Protein AF-A0A661PES8-F1 (afdb_monomer_lite)

pLDDT: mean 71.97, std 20.28, range [24.78, 97.62]

Structure (mmCIF, N/CA/C/O backbone):
data_AF-A0A661PES8-F1
#
_entry.id   AF-A0A661PES8-F1
#
loop_
_atom_site.group_PDB
_atom_site.id
_atom_site.type_symbol
_atom_site.label_atom_id
_atom_site.label_alt_id
_atom_site.label_comp_id
_atom_site.label_asym_id
_atom_site.label_entity_id
_atom_site.label_seq_id
_atom_site.pdbx_PDB_ins_code
_atom_site.Cartn_x
_atom_site.Cartn_y
_atom_site.Cartn_z
_atom_site.occupancy
_atom_site.B_iso_or_equiv
_atom_site.auth_seq_id
_atom_site.auth_comp_id
_atom_site.auth_asym_id
_atom_site.auth_atom_id
_atom_site.pdbx_PDB_model_num
ATOM 1 N N . MET A 1 1 ? -0.732 17.188 -22.194 1.00 45.84 1 MET A N 1
ATOM 2 C CA . MET A 1 1 ? 0.620 17.619 -21.793 1.00 45.84 1 MET A CA 1
ATOM 3 C C . MET A 1 1 ? 1.294 16.390 -21.232 1.00 45.84 1 MET A C 1
ATOM 5 O O . MET A 1 1 ? 0.937 15.979 -20.134 1.00 45.84 1 MET A O 1
ATOM 9 N N . ASP A 1 2 ? 2.166 15.769 -22.016 1.00 52.72 2 ASP A N 1
ATOM 10 C CA . ASP A 1 2 ? 2.994 14.661 -21.547 1.00 52.72 2 ASP A CA 1
ATOM 11 C C . ASP A 1 2 ? 4.156 15.271 -20.763 1.00 52.72 2 ASP A C 1
ATOM 13 O O . ASP A 1 2 ? 4.997 15.990 -21.304 1.00 52.72 2 ASP A O 1
ATOM 17 N N . THR A 1 3 ? 4.114 15.116 -19.442 1.00 55.91 3 THR A N 1
ATOM 18 C CA . THR A 1 3 ? 5.174 15.601 -18.557 1.00 55.91 3 THR A CA 1
ATOM 19 C C . THR A 1 3 ? 6.304 14.572 -18.575 1.00 55.91 3 THR A C 1
ATOM 21 O O . THR A 1 3 ? 6.006 13.392 -18.394 1.00 55.91 3 THR A O 1
ATOM 24 N N . PRO A 1 4 ? 7.588 14.970 -18.675 1.00 64.69 4 PRO A N 1
ATOM 25 C CA . PRO A 1 4 ? 8.722 14.038 -18.758 1.00 64.69 4 PRO A CA 1
ATOM 26 C C . PRO A 1 4 ? 8.751 12.959 -17.664 1.00 64.69 4 PRO A C 1
ATOM 28 O O . PRO A 1 4 ? 9.253 11.861 -17.881 1.00 64.69 4 PRO A O 1
ATOM 31 N N . ALA A 1 5 ? 8.191 13.255 -16.487 1.00 63.78 5 ALA A N 1
ATOM 32 C CA . ALA A 1 5 ? 8.059 12.294 -15.397 1.00 63.78 5 ALA A CA 1
ATOM 33 C C . ALA A 1 5 ? 7.111 11.127 -15.738 1.00 63.78 5 ALA A C 1
ATOM 35 O O . ALA A 1 5 ? 7.444 9.979 -15.456 1.00 63.78 5 ALA A O 1
ATOM 36 N N . ARG A 1 6 ? 5.967 11.398 -16.384 1.00 67.88 6 ARG A N 1
ATOM 37 C CA . ARG A 1 6 ? 4.971 10.379 -16.753 1.00 67.88 6 ARG A CA 1
ATOM 38 C C . ARG A 1 6 ? 5.575 9.335 -17.690 1.00 67.88 6 ARG A C 1
ATOM 40 O O . ARG A 1 6 ? 5.439 8.142 -17.441 1.00 67.88 6 ARG A O 1
ATOM 47 N N . ASP A 1 7 ? 6.305 9.782 -18.707 1.00 73.06 7 ASP A N 1
ATOM 48 C CA . ASP A 1 7 ? 6.912 8.899 -19.709 1.00 73.06 7 ASP A CA 1
ATOM 49 C C . ASP A 1 7 ? 7.977 7.976 -19.100 1.00 73.06 7 ASP A C 1
ATOM 51 O O . ASP A 1 7 ? 8.102 6.808 -19.479 1.00 73.06 7 ASP A O 1
ATOM 55 N N . VAL A 1 8 ? 8.739 8.481 -18.121 1.00 81.19 8 VAL A N 1
ATOM 56 C CA . VAL A 1 8 ? 9.755 7.695 -17.407 1.00 81.19 8 VAL A CA 1
ATOM 57 C C . VAL A 1 8 ? 9.105 6.578 -16.601 1.00 81.19 8 VAL A C 1
ATOM 59 O O . VAL A 1 8 ? 9.512 5.422 -16.741 1.00 81.19 8 VAL A O 1
ATOM 62 N N . PHE A 1 9 ? 8.091 6.898 -15.798 1.00 78.50 9 PHE A N 1
ATOM 63 C CA . PHE A 1 9 ? 7.371 5.891 -15.025 1.00 78.50 9 PHE A CA 1
ATOM 64 C C . PHE A 1 9 ? 6.659 4.889 -15.949 1.00 78.50 9 PHE A C 1
ATOM 66 O O . PHE A 1 9 ? 6.666 3.695 -15.666 1.00 78.50 9 PHE A O 1
ATOM 73 N N . ASP A 1 10 ? 6.119 5.326 -17.094 1.00 78.81 10 ASP A N 1
ATOM 74 C CA . ASP A 1 10 ? 5.299 4.476 -17.973 1.00 78.81 10 ASP A CA 1
ATOM 75 C C . ASP A 1 10 ? 6.192 3.448 -18.651 1.00 78.81 10 ASP A C 1
ATOM 77 O O . ASP A 1 10 ? 5.839 2.274 -18.761 1.00 78.81 10 ASP A O 1
ATOM 81 N N . ARG A 1 11 ? 7.395 3.868 -19.048 1.00 83.31 11 ARG A N 1
ATOM 82 C CA . ARG A 1 11 ? 8.418 2.969 -19.572 1.00 83.31 11 ARG A CA 1
ATOM 83 C C . ARG A 1 11 ? 8.846 1.926 -18.540 1.00 83.31 11 ARG A C 1
ATOM 85 O O . ARG A 1 11 ? 9.011 0.767 -18.909 1.00 83.31 11 ARG A O 1
ATOM 92 N N . ILE A 1 12 ? 9.018 2.320 -17.278 1.00 84.12 12 ILE A N 1
ATOM 93 C CA . ILE A 1 12 ? 9.444 1.407 -16.209 1.00 84.12 12 ILE A CA 1
ATOM 94 C C . ILE A 1 12 ? 8.342 0.387 -15.917 1.00 84.12 12 ILE A C 1
ATOM 96 O O . ILE A 1 12 ? 8.585 -0.808 -16.050 1.00 84.12 12 ILE A O 1
ATOM 100 N N . TYR A 1 13 ? 7.109 0.830 -15.654 1.00 78.19 13 TYR A N 1
ATOM 101 C CA . TYR A 1 13 ? 5.986 -0.076 -15.386 1.00 78.19 13 TYR A CA 1
ATOM 102 C C . TYR A 1 13 ? 5.641 -0.992 -16.571 1.00 78.19 13 TYR A C 1
ATOM 104 O O . TYR A 1 13 ? 5.101 -2.078 -16.370 1.00 78.19 13 TYR A O 1
ATOM 112 N N . ARG A 1 14 ? 5.930 -0.593 -17.817 1.00 80.25 14 ARG A N 1
ATOM 113 C CA . ARG A 1 14 ? 5.717 -1.457 -18.993 1.00 80.25 14 ARG A CA 1
ATOM 114 C C . ARG A 1 14 ? 6.835 -2.467 -19.233 1.00 80.25 14 ARG A C 1
ATOM 116 O O . ARG A 1 14 ? 6.545 -3.503 -19.826 1.00 80.25 14 ARG A O 1
ATOM 123 N N . GLY A 1 15 ? 8.071 -2.140 -18.858 1.00 82.56 15 GLY A N 1
ATOM 124 C CA . GLY A 1 15 ? 9.270 -2.884 -19.256 1.00 82.56 15 GLY A CA 1
ATOM 125 C C . GLY A 1 15 ? 9.972 -3.661 -18.144 1.00 82.56 15 GLY A C 1
ATOM 126 O O . GLY A 1 15 ? 10.868 -4.436 -18.460 1.00 82.56 15 GLY A O 1
ATOM 127 N N . ALA A 1 16 ? 9.600 -3.446 -16.883 1.00 81.69 16 ALA A N 1
ATOM 128 C CA . ALA A 1 16 ? 10.179 -4.118 -15.727 1.00 81.69 16 ALA A CA 1
ATOM 129 C C . ALA A 1 16 ? 9.175 -5.098 -15.103 1.00 81.69 16 ALA A C 1
ATOM 131 O O . ALA A 1 16 ? 7.975 -4.811 -15.038 1.00 81.69 16 ALA A O 1
ATOM 132 N N . GLU A 1 17 ? 9.672 -6.235 -14.623 1.00 83.69 17 GLU A N 1
ATOM 133 C CA . GLU A 1 17 ? 8.923 -7.096 -13.707 1.00 83.69 17 GLU A CA 1
ATOM 134 C C . GLU A 1 17 ? 8.804 -6.418 -12.325 1.00 83.69 17 GLU A C 1
ATOM 136 O O . GLU A 1 17 ? 9.630 -5.560 -11.996 1.00 83.69 17 GLU A O 1
ATOM 141 N N . PRO A 1 18 ? 7.780 -6.738 -11.508 1.00 79.94 18 PRO A N 1
ATOM 142 C CA . PRO A 1 18 ? 7.530 -6.047 -10.239 1.00 79.94 18 PRO A CA 1
ATOM 143 C C . PRO A 1 18 ? 8.740 -5.977 -9.295 1.00 79.94 18 PRO A C 1
ATOM 145 O O . PRO A 1 18 ? 9.001 -4.924 -8.719 1.00 79.94 18 PRO A O 1
ATOM 148 N N . ASP A 1 19 ? 9.517 -7.055 -9.192 1.00 84.88 19 ASP A N 1
ATOM 149 C CA . ASP A 1 19 ? 10.722 -7.165 -8.357 1.00 84.88 19 ASP A CA 1
ATOM 150 C C . ASP A 1 19 ? 11.889 -6.284 -8.839 1.00 84.88 19 ASP A C 1
ATOM 152 O O . ASP A 1 19 ? 12.828 -6.010 -8.093 1.00 84.88 19 ASP A O 1
ATOM 156 N N . GLN A 1 20 ? 11.826 -5.802 -10.081 1.00 87.75 20 GLN A N 1
ATOM 157 C CA . GLN A 1 20 ? 12.822 -4.913 -10.678 1.00 87.75 20 GLN A CA 1
ATOM 158 C C . GLN A 1 20 ? 12.481 -3.427 -10.482 1.00 87.75 20 GLN A C 1
ATOM 160 O O . GLN A 1 20 ? 13.300 -2.552 -10.783 1.00 87.75 20 GLN A O 1
ATOM 165 N N . ILE A 1 21 ? 11.278 -3.112 -9.995 1.00 87.56 21 ILE A N 1
ATOM 166 C CA . ILE A 1 21 ? 10.839 -1.739 -9.747 1.00 87.56 21 ILE A CA 1
ATOM 167 C C . ILE A 1 21 ? 11.341 -1.315 -8.362 1.00 87.56 21 ILE A C 1
ATOM 169 O O . ILE A 1 21 ? 10.831 -1.752 -7.341 1.00 87.56 21 ILE A O 1
ATOM 173 N N . ALA A 1 22 ? 12.329 -0.418 -8.318 1.00 88.94 22 ALA A N 1
ATOM 174 C CA . ALA A 1 22 ? 13.071 -0.081 -7.093 1.00 88.94 22 ALA A CA 1
ATOM 175 C C . ALA A 1 22 ? 12.232 0.492 -5.929 1.00 88.94 22 ALA A C 1
ATOM 177 O O . ALA A 1 22 ? 12.693 0.517 -4.791 1.00 88.94 22 ALA A O 1
ATOM 178 N N . TRP A 1 23 ? 11.033 1.000 -6.210 1.00 87.44 23 TRP A N 1
ATOM 179 C CA . TRP A 1 23 ? 10.101 1.530 -5.208 1.00 87.44 23 TRP A CA 1
ATOM 180 C C . TRP A 1 23 ? 8.900 0.610 -4.966 1.00 87.44 23 TRP A C 1
ATOM 182 O O . TRP A 1 23 ? 7.961 1.002 -4.274 1.00 87.44 23 TRP A O 1
ATOM 192 N N . HIS A 1 24 ? 8.892 -0.579 -5.565 1.00 87.38 24 HIS A N 1
ATOM 193 C CA . HIS A 1 24 ? 7.845 -1.559 -5.361 1.00 87.38 24 HIS A CA 1
ATOM 194 C C . HIS A 1 24 ? 8.128 -2.403 -4.119 1.00 87.38 24 HIS A C 1
ATOM 196 O O . HIS A 1 24 ? 9.225 -2.928 -3.946 1.00 87.38 24 HIS A O 1
ATOM 202 N N . TYR A 1 25 ? 7.108 -2.537 -3.276 1.00 86.56 25 TYR A N 1
ATOM 203 C CA . TYR A 1 25 ? 7.124 -3.365 -2.079 1.00 86.56 25 TYR A CA 1
ATOM 204 C C . TYR A 1 25 ? 5.782 -4.088 -1.971 1.00 86.56 25 TYR A C 1
ATOM 206 O O . TYR A 1 25 ? 4.729 -3.466 -2.159 1.00 86.56 25 TYR A O 1
ATOM 214 N N . ASP A 1 26 ? 5.827 -5.380 -1.646 1.00 82.31 26 ASP A N 1
ATOM 215 C CA . ASP A 1 26 ? 4.627 -6.212 -1.501 1.00 82.31 26 ASP A CA 1
ATOM 216 C C . ASP A 1 26 ? 3.807 -5.840 -0.257 1.00 82.31 26 ASP A C 1
ATOM 218 O O . ASP A 1 26 ? 2.578 -5.875 -0.292 1.00 82.31 26 ASP A O 1
ATOM 222 N N . GLU A 1 27 ? 4.477 -5.432 0.825 1.00 85.00 27 GLU A N 1
ATOM 223 C CA . GLU A 1 27 ? 3.846 -5.055 2.094 1.00 85.00 27 GLU A CA 1
ATOM 224 C C . GLU A 1 27 ? 4.058 -3.573 2.429 1.00 85.00 27 GLU A C 1
ATOM 226 O O . GLU A 1 27 ? 5.032 -2.960 1.970 1.00 85.00 27 GLU A O 1
ATOM 231 N N . PRO A 1 28 ? 3.168 -2.975 3.240 1.00 89.62 28 PRO A N 1
ATOM 232 C CA . PRO A 1 28 ? 3.354 -1.620 3.717 1.00 89.62 28 PRO A CA 1
ATOM 233 C C . PRO A 1 28 ? 4.562 -1.411 4.613 1.00 89.62 28 PRO A C 1
ATOM 235 O O . PRO A 1 28 ? 5.015 -2.351 5.269 1.00 89.62 28 PRO A O 1
ATOM 238 N N . PRO A 1 29 ? 5.072 -0.163 4.682 1.00 92.62 29 PRO A N 1
ATOM 239 C CA . PRO A 1 29 ? 6.149 0.178 5.596 1.00 92.62 29 PRO A CA 1
ATOM 240 C C . PRO A 1 29 ? 5.807 -0.259 7.021 1.00 92.62 29 PRO A C 1
ATOM 242 O O . PRO A 1 29 ? 4.688 -0.041 7.493 1.00 92.62 29 PRO A O 1
ATOM 245 N N . GLU A 1 30 ? 6.783 -0.829 7.725 1.00 94.75 30 GLU A N 1
ATOM 246 C CA . GLU A 1 30 ? 6.617 -1.363 9.083 1.00 94.75 30 GLU A CA 1
ATOM 247 C C . GLU A 1 30 ? 6.023 -0.328 10.049 1.00 94.75 30 GLU A C 1
ATOM 249 O O . GLU A 1 30 ? 5.233 -0.664 10.927 1.00 94.75 30 GLU A O 1
ATOM 254 N N . GLN A 1 31 ? 6.333 0.954 9.853 1.00 96.12 31 GLN A N 1
ATOM 255 C CA . GLN A 1 31 ? 5.783 2.053 10.642 1.00 96.12 31 GLN A CA 1
ATOM 256 C C . GLN A 1 31 ? 4.260 2.161 10.493 1.00 96.12 31 GLN A C 1
ATOM 258 O O . GLN A 1 31 ? 3.567 2.407 11.477 1.00 96.12 31 GLN A O 1
ATOM 263 N N . LEU A 1 32 ? 3.728 1.965 9.281 1.00 94.25 32 LEU A N 1
ATOM 264 C CA . LEU A 1 32 ? 2.286 1.973 9.042 1.00 94.25 32 LEU A CA 1
ATOM 265 C C . LEU A 1 32 ? 1.631 0.734 9.652 1.00 94.25 32 LEU A C 1
ATOM 267 O O . LEU A 1 32 ? 0.604 0.855 10.315 1.00 94.25 32 LEU A O 1
ATOM 271 N N . ILE A 1 33 ? 2.253 -0.436 9.483 1.00 94.19 33 ILE A N 1
ATOM 272 C CA . ILE A 1 33 ? 1.781 -1.684 10.093 1.00 94.19 33 ILE A CA 1
ATOM 273 C C . ILE A 1 33 ? 1.729 -1.559 11.615 1.00 94.19 33 ILE A C 1
ATOM 275 O O . ILE A 1 33 ? 0.697 -1.846 12.211 1.00 94.19 33 ILE A O 1
ATOM 279 N N . THR A 1 34 ? 2.782 -1.020 12.228 1.00 96.75 34 THR A N 1
ATOM 280 C CA . THR A 1 34 ? 2.859 -0.813 13.679 1.00 96.75 34 THR A CA 1
ATOM 281 C C . THR A 1 34 ? 1.721 0.072 14.184 1.00 96.75 34 THR A C 1
ATOM 283 O O . THR A 1 34 ? 1.122 -0.238 15.208 1.00 96.75 34 THR A O 1
ATOM 286 N N . LEU A 1 35 ? 1.387 1.154 13.470 1.00 97.38 35 LEU A N 1
ATOM 287 C CA . LEU A 1 35 ? 0.275 2.040 13.838 1.00 97.38 35 LEU A CA 1
ATOM 288 C C . LEU A 1 35 ? -1.090 1.347 13.743 1.00 97.38 35 LEU A C 1
ATOM 290 O O . LEU A 1 35 ? -1.966 1.610 14.568 1.00 97.38 35 LEU A O 1
ATOM 294 N N . ILE A 1 36 ? -1.276 0.486 12.740 1.00 95.50 36 ILE A N 1
ATOM 295 C CA . ILE A 1 36 ? -2.511 -0.287 12.556 1.00 95.50 36 ILE A CA 1
ATOM 296 C C . ILE A 1 36 ? -2.642 -1.331 13.669 1.00 95.50 36 ILE A C 1
ATOM 298 O O . ILE A 1 36 ? -3.667 -1.396 14.344 1.00 95.50 36 ILE A O 1
ATOM 302 N N . GLU A 1 37 ? -1.592 -2.118 13.898 1.00 94.25 37 GLU A N 1
ATOM 303 C CA . GLU A 1 37 ? -1.586 -3.209 14.877 1.00 94.25 37 GLU A CA 1
ATOM 304 C C . GLU A 1 37 ? -1.643 -2.710 16.325 1.00 94.25 37 GLU A C 1
ATOM 306 O O . GLU A 1 37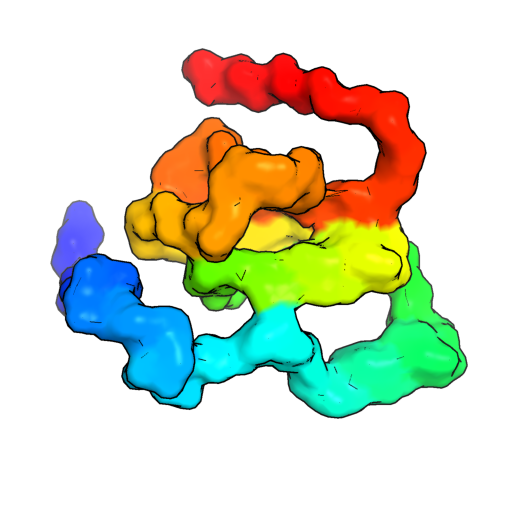 ? -2.278 -3.344 17.167 1.00 94.25 37 GLU A O 1
ATOM 311 N N . SER A 1 38 ? -1.050 -1.548 16.627 1.00 97.25 38 SER A N 1
ATOM 312 C CA . SER A 1 38 ? -1.157 -0.919 17.950 1.00 97.25 38 SER A CA 1
ATOM 313 C C . SER A 1 38 ? -2.540 -0.317 18.228 1.00 97.25 38 SER A C 1
ATOM 315 O O . SER A 1 38 ? -2.805 0.127 19.347 1.00 97.25 38 SER A O 1
ATOM 317 N N . GLY A 1 39 ? -3.421 -0.263 17.222 1.00 95.62 39 GLY A N 1
ATOM 318 C CA . GLY A 1 39 ? -4.730 0.384 17.301 1.00 95.62 39 GLY A CA 1
ATOM 319 C C . GLY A 1 39 ? -4.670 1.914 17.298 1.00 95.62 39 GLY A C 1
ATOM 320 O O . GLY A 1 39 ? -5.705 2.563 17.444 1.00 95.62 39 GLY A O 1
ATOM 321 N N . GLN A 1 40 ? -3.486 2.512 17.117 1.00 97.62 40 GLN A N 1
ATOM 322 C CA . GLN A 1 40 ? -3.335 3.964 16.973 1.00 97.62 40 GLN A CA 1
ATOM 323 C C . GLN A 1 40 ? -3.931 4.478 15.656 1.00 97.62 40 GLN A C 1
ATOM 325 O O . GLN A 1 40 ? -4.329 5.641 15.578 1.00 97.62 40 GLN A O 1
ATOM 330 N N . LEU A 1 41 ? -4.016 3.616 14.640 1.00 96.12 41 LEU A N 1
ATOM 331 C CA . LEU A 1 41 ? -4.697 3.867 13.378 1.00 96.12 41 LEU A CA 1
ATOM 332 C C . LEU A 1 41 ? -5.756 2.787 13.132 1.00 96.12 41 LEU A C 1
ATOM 334 O O . LEU A 1 41 ? -5.452 1.687 12.678 1.00 96.12 41 LEU A O 1
ATOM 338 N N . ALA A 1 42 ? -7.015 3.115 13.413 1.00 95.31 42 ALA A N 1
ATOM 339 C CA . ALA A 1 42 ? -8.135 2.232 13.108 1.00 95.31 42 ALA A CA 1
ATOM 340 C C . ALA A 1 42 ? -8.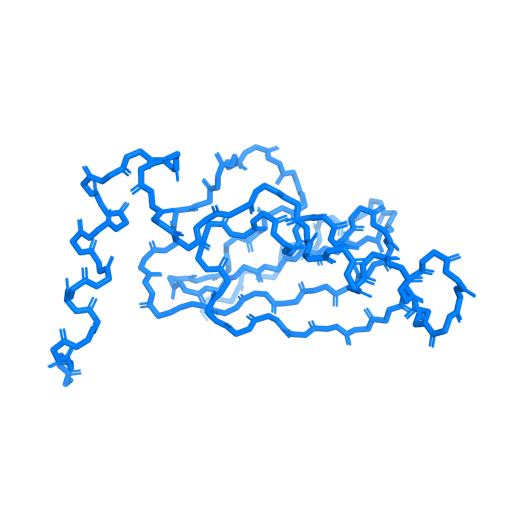419 2.182 11.591 1.00 95.31 42 ALA A C 1
ATOM 342 O O . ALA A 1 42 ? -8.215 3.192 10.904 1.00 95.31 42 ALA A O 1
ATOM 343 N N . PRO A 1 43 ? -8.945 1.055 11.070 1.00 93.00 43 PRO A N 1
ATOM 344 C CA . PRO A 1 43 ? -9.381 0.963 9.683 1.00 93.00 43 PRO A CA 1
ATOM 345 C C . PRO A 1 43 ? -10.373 2.067 9.315 1.00 93.00 43 PRO A C 1
ATOM 347 O O . PRO A 1 43 ? -11.315 2.364 10.053 1.00 93.00 43 PRO A O 1
ATOM 350 N N . CYS A 1 44 ? -10.140 2.709 8.173 1.00 92.38 44 CYS A N 1
ATOM 351 C CA . CYS A 1 44 ? -10.905 3.871 7.738 1.00 92.38 44 CYS A CA 1
ATOM 352 C C . CYS A 1 44 ? -10.932 3.995 6.209 1.00 92.38 44 CYS A C 1
ATOM 354 O O . CYS A 1 44 ? -10.412 3.143 5.482 1.00 92.38 44 CYS A O 1
ATOM 356 N N . LYS A 1 45 ? -11.549 5.074 5.714 1.00 90.94 45 LYS A N 1
ATOM 357 C CA . LYS A 1 45 ? -11.448 5.456 4.303 1.00 90.94 45 LYS A CA 1
ATOM 358 C C . LYS A 1 45 ? -10.090 6.097 4.044 1.00 90.94 45 LYS A C 1
ATOM 360 O O . LYS A 1 45 ? -9.759 7.093 4.682 1.00 90.94 45 LYS A O 1
ATOM 365 N N . ALA A 1 46 ? -9.350 5.561 3.084 1.00 89.75 46 ALA A N 1
ATOM 366 C CA . ALA A 1 46 ? -8.016 6.017 2.727 1.00 89.75 46 ALA A CA 1
ATOM 367 C C . ALA A 1 46 ? -7.884 6.249 1.218 1.00 89.75 46 ALA A C 1
ATOM 369 O O . ALA A 1 46 ? -8.574 5.632 0.404 1.00 89.75 46 ALA A O 1
ATOM 370 N N . ILE A 1 47 ? -6.966 7.140 0.852 1.00 88.81 47 ILE A N 1
ATOM 371 C CA . ILE A 1 47 ? -6.534 7.351 -0.527 1.00 88.81 47 ILE A CA 1
ATOM 372 C C . ILE A 1 47 ? -5.028 7.101 -0.615 1.00 88.81 47 ILE A C 1
ATOM 374 O O . ILE A 1 47 ? -4.268 7.642 0.186 1.00 88.81 47 ILE A O 1
ATOM 378 N N . GLU A 1 48 ? -4.605 6.282 -1.574 1.00 86.62 48 GLU A N 1
ATOM 379 C CA . GLU A 1 48 ? -3.200 6.053 -1.903 1.00 86.62 48 GLU A CA 1
ATOM 380 C C . GLU A 1 48 ? -2.869 6.773 -3.212 1.00 86.62 48 GLU A C 1
ATOM 382 O O . GLU A 1 48 ? -3.402 6.445 -4.271 1.00 86.62 48 GLU A O 1
ATOM 387 N N . LEU A 1 49 ? -2.001 7.780 -3.136 1.00 88.19 49 LEU A N 1
ATOM 388 C CA . LEU A 1 49 ? -1.566 8.561 -4.291 1.00 88.19 49 LEU A CA 1
ATOM 389 C C . LEU A 1 49 ? -0.254 7.994 -4.832 1.00 88.19 49 LEU A C 1
ATOM 391 O O . LEU A 1 49 ? 0.709 7.862 -4.082 1.00 88.19 49 LEU A O 1
ATOM 395 N N . GLY A 1 50 ? -0.207 7.712 -6.132 1.00 85.31 50 GLY A N 1
ATOM 396 C CA . GLY A 1 50 ? 0.907 6.994 -6.748 1.00 85.31 50 GLY A CA 1
ATOM 397 C C . GLY A 1 50 ? 0.906 5.514 -6.367 1.00 85.31 50 GLY A C 1
ATOM 398 O O . GLY A 1 50 ? 1.948 4.981 -5.995 1.00 85.31 50 GLY A O 1
ATOM 399 N N . CYS A 1 51 ? -0.265 4.864 -6.400 1.00 83.56 51 CYS A N 1
ATOM 400 C CA . CYS A 1 51 ? -0.424 3.494 -5.898 1.00 83.56 51 CYS A CA 1
ATOM 401 C C . CYS A 1 51 ? 0.329 2.431 -6.719 1.00 83.56 51 CYS A C 1
ATOM 403 O O . CYS A 1 51 ? 0.436 1.283 -6.287 1.00 83.56 51 CYS A O 1
ATOM 405 N N . GLY A 1 52 ? 0.832 2.775 -7.909 1.00 83.81 52 GLY A N 1
ATOM 406 C CA . GLY A 1 52 ? 1.595 1.883 -8.770 1.00 83.81 52 GLY A CA 1
ATOM 407 C C . GLY A 1 52 ? 0.842 0.593 -9.087 1.00 83.81 52 GLY A C 1
ATOM 408 O O . GLY A 1 52 ? -0.227 0.613 -9.697 1.00 83.81 52 GLY A O 1
ATOM 409 N N . LEU A 1 53 ? 1.407 -0.536 -8.650 1.00 81.81 53 LEU A N 1
ATOM 410 C CA . LEU A 1 53 ? 0.817 -1.871 -8.815 1.00 81.81 53 LEU A CA 1
ATOM 411 C C . LEU A 1 53 ? -0.307 -2.192 -7.810 1.00 81.81 53 LEU A C 1
ATOM 413 O O . LEU A 1 53 ? -0.977 -3.211 -7.957 1.00 81.81 53 LEU A O 1
ATOM 417 N N . GLY A 1 54 ? -0.532 -1.343 -6.802 1.00 81.25 54 GLY A N 1
ATOM 418 C CA . GLY A 1 54 ? -1.654 -1.453 -5.866 1.00 81.25 54 GLY A CA 1
ATOM 419 C C . GLY A 1 54 ? -1.469 -2.426 -4.696 1.00 81.25 54 GLY A C 1
ATOM 420 O O . GLY A 1 54 ? -2.428 -2.664 -3.963 1.00 81.25 54 GLY A O 1
ATOM 421 N N . SER A 1 55 ? -0.275 -2.985 -4.474 1.00 83.94 55 SER A N 1
ATOM 422 C CA . SER A 1 55 ? -0.022 -3.960 -3.391 1.00 83.94 55 SER A CA 1
ATOM 423 C C . SER A 1 55 ? -0.352 -3.399 -2.007 1.00 83.94 55 SER A C 1
ATOM 425 O O . SER A 1 55 ? -0.950 -4.068 -1.170 1.00 83.94 55 SER A O 1
ATOM 427 N N . GLN A 1 56 ? -0.069 -2.117 -1.812 1.00 86.38 56 GLN A N 1
ATOM 428 C CA . GLN A 1 56 ? -0.342 -1.364 -0.595 1.00 86.38 56 GLN A CA 1
ATOM 429 C C . GLN A 1 56 ? -1.854 -1.174 -0.367 1.00 86.38 56 GLN A C 1
ATOM 431 O O . GLN A 1 56 ? -2.359 -1.504 0.708 1.00 86.38 56 GLN A O 1
ATOM 436 N N . CYS A 1 57 ? -2.604 -0.746 -1.396 1.00 84.56 57 CYS A N 1
ATOM 437 C CA . CYS A 1 57 ? -4.074 -0.738 -1.397 1.00 84.56 57 CYS A CA 1
ATOM 438 C C . CYS A 1 57 ? -4.656 -2.086 -0.951 1.00 84.56 57 CYS A C 1
ATOM 440 O O . CYS A 1 57 ? -5.565 -2.125 -0.120 1.00 84.56 57 CYS A O 1
ATOM 442 N N . VAL A 1 58 ? -4.138 -3.191 -1.493 1.00 81.88 58 VAL A N 1
ATOM 443 C CA . VAL A 1 58 ? -4.600 -4.547 -1.166 1.00 81.88 58 VAL A CA 1
ATOM 444 C C . VAL A 1 58 ? -4.272 -4.906 0.278 1.00 81.88 58 VAL A C 1
ATOM 446 O O . VAL A 1 58 ? -5.145 -5.398 0.993 1.00 81.88 58 VAL A O 1
ATOM 449 N N . ALA A 1 59 ? -3.046 -4.644 0.723 1.00 85.25 59 ALA A N 1
ATOM 450 C CA . ALA A 1 59 ? -2.596 -4.929 2.079 1.00 85.25 59 ALA A CA 1
ATOM 451 C C . ALA A 1 59 ? -3.400 -4.149 3.135 1.00 85.25 59 ALA A C 1
ATOM 453 O O . ALA A 1 59 ? -3.740 -4.692 4.189 1.00 85.25 59 ALA A O 1
ATOM 454 N N . LEU A 1 60 ? -3.763 -2.900 2.844 1.00 87.88 60 LEU A N 1
ATOM 455 C CA . LEU A 1 60 ? -4.639 -2.091 3.691 1.00 87.88 60 LEU A CA 1
ATOM 456 C C . LEU A 1 60 ? -6.091 -2.583 3.652 1.00 87.88 60 LEU A C 1
ATOM 458 O O . LEU A 1 60 ? -6.722 -2.716 4.700 1.00 87.88 60 LEU A O 1
ATOM 462 N N . ALA A 1 61 ? -6.621 -2.931 2.477 1.00 85.25 61 ALA A N 1
ATOM 463 C CA . ALA A 1 61 ? -7.967 -3.493 2.363 1.00 85.25 61 ALA A CA 1
ATOM 464 C C . ALA A 1 61 ? -8.108 -4.829 3.117 1.00 85.25 61 ALA A C 1
ATOM 466 O O . ALA A 1 61 ? -9.128 -5.074 3.760 1.00 85.25 61 ALA A O 1
ATOM 467 N N . GLN A 1 62 ? -7.067 -5.669 3.116 1.00 83.62 62 GLN A N 1
ATOM 468 C CA . GLN A 1 62 ? -6.996 -6.890 3.933 1.00 83.62 62 GLN A CA 1
ATOM 469 C C . GLN A 1 62 ? -7.078 -6.617 5.437 1.00 83.62 62 GLN A C 1
ATOM 471 O O . GLN A 1 62 ? -7.547 -7.466 6.189 1.00 83.62 62 GLN A O 1
ATOM 476 N N . ARG A 1 63 ? -6.654 -5.427 5.864 1.00 88.12 63 ARG A N 1
ATOM 477 C CA . ARG A 1 63 ? -6.694 -4.955 7.252 1.00 88.12 63 ARG A CA 1
ATOM 478 C C . ARG A 1 63 ? -7.954 -4.126 7.551 1.00 88.12 63 ARG A C 1
ATOM 480 O O . ARG A 1 63 ? -8.006 -3.445 8.567 1.00 88.12 63 ARG A O 1
ATOM 487 N N . GLY A 1 64 ? -8.969 -4.186 6.682 1.00 87.44 64 GLY A N 1
ATOM 488 C CA . GLY A 1 64 ? -10.290 -3.582 6.897 1.00 87.44 64 GLY A CA 1
ATOM 489 C C . GLY A 1 64 ? -10.440 -2.141 6.404 1.00 87.44 64 GLY A C 1
ATOM 490 O O . GLY A 1 64 ? -11.457 -1.509 6.675 1.00 87.44 64 GLY A O 1
ATOM 491 N N . PHE A 1 65 ? -9.446 -1.588 5.704 1.00 89.50 65 PHE A N 1
ATOM 492 C CA . PHE A 1 65 ? -9.554 -0.237 5.152 1.00 89.50 65 PHE A CA 1
ATOM 493 C C . PHE A 1 65 ? -10.421 -0.211 3.882 1.00 89.50 65 PHE A C 1
ATOM 495 O O . PHE A 1 65 ? -10.472 -1.161 3.096 1.00 89.50 65 PHE A O 1
ATOM 502 N N . GLU A 1 66 ? -11.066 0.928 3.638 1.00 85.31 66 GLU A N 1
ATOM 503 C CA . GLU A 1 66 ? -11.673 1.264 2.348 1.00 85.31 66 GLU A CA 1
ATOM 504 C C . GLU A 1 66 ? -10.698 2.167 1.590 1.00 85.31 66 GLU A C 1
ATOM 506 O O . GLU A 1 66 ? -10.634 3.368 1.849 1.00 85.31 66 GLU A O 1
ATOM 511 N N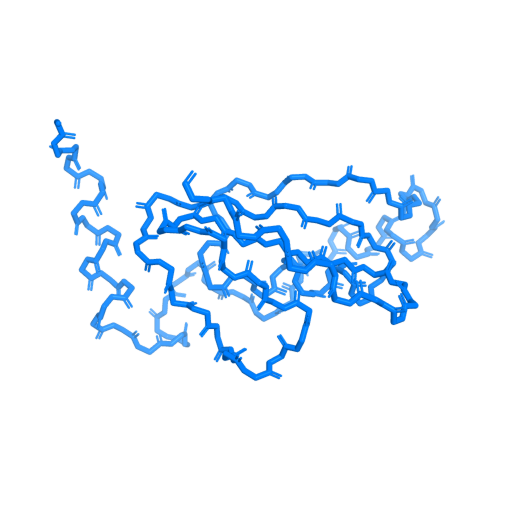 . VAL A 1 67 ? -9.921 1.602 0.668 1.00 83.75 67 VAL A N 1
ATOM 512 C CA . VAL A 1 67 ? -8.821 2.300 -0.001 1.00 83.75 67 VAL A CA 1
ATOM 513 C C . VAL A 1 67 ? -9.156 2.630 -1.448 1.00 83.75 67 VAL A C 1
ATOM 515 O O . VAL A 1 67 ? -9.660 1.811 -2.216 1.00 83.75 67 VAL A O 1
ATOM 518 N N . THR A 1 68 ? -8.837 3.856 -1.835 1.00 83.06 68 THR A N 1
ATOM 519 C CA . THR A 1 68 ? -8.853 4.308 -3.223 1.00 83.06 68 THR A CA 1
ATOM 520 C C . THR A 1 68 ? -7.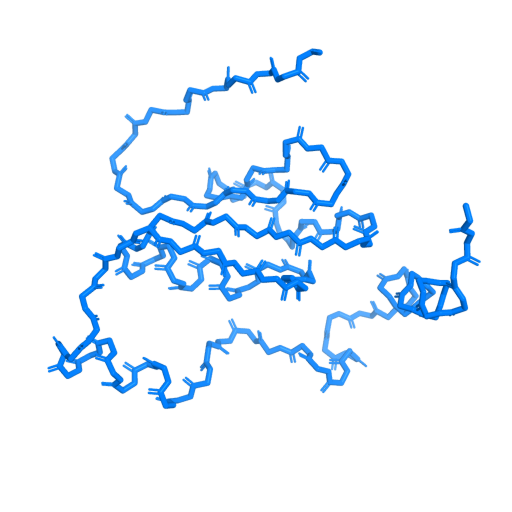424 4.584 -3.678 1.00 83.06 68 THR A C 1
ATOM 522 O O . THR A 1 68 ? -6.794 5.508 -3.180 1.00 83.06 68 THR A O 1
ATOM 525 N N . GLY A 1 69 ? -6.899 3.785 -4.599 1.00 82.25 69 GLY A N 1
ATOM 526 C CA . GLY A 1 69 ? -5.594 3.978 -5.222 1.00 82.25 69 GLY A CA 1
ATOM 527 C C . GLY A 1 69 ? -5.700 4.810 -6.494 1.00 82.25 69 GLY A C 1
ATOM 528 O O . GLY A 1 69 ? -6.512 4.521 -7.372 1.00 82.25 69 GLY A O 1
ATOM 529 N N . VAL A 1 70 ? -4.875 5.842 -6.612 1.00 80.75 70 VAL A N 1
ATOM 530 C CA . VAL A 1 70 ? -4.797 6.692 -7.803 1.00 80.75 70 VAL A CA 1
ATOM 531 C C . VAL A 1 70 ? -3.368 6.678 -8.313 1.00 80.75 70 VAL A C 1
ATOM 533 O O . VAL A 1 70 ? -2.439 6.944 -7.556 1.00 80.75 70 VAL A O 1
ATOM 536 N N . ASP A 1 71 ? -3.188 6.424 -9.602 1.00 79.31 71 ASP A N 1
ATOM 537 C CA . ASP A 1 71 ? -1.886 6.478 -10.256 1.00 79.31 71 ASP A CA 1
ATOM 538 C C . ASP A 1 71 ? -2.018 7.102 -11.653 1.00 79.31 71 ASP A C 1
ATOM 540 O O . ASP A 1 71 ? -3.039 6.966 -12.321 1.00 79.31 71 ASP A O 1
ATOM 544 N N . CYS A 1 72 ? -1.012 7.849 -12.100 1.00 72.19 72 CYS A N 1
ATOM 545 C CA . CYS A 1 72 ? -1.027 8.468 -13.427 1.00 72.19 72 CYS A CA 1
ATOM 546 C C . CYS A 1 72 ? -0.653 7.488 -14.552 1.00 72.19 72 CYS A C 1
ATOM 548 O O . CYS A 1 72 ? -0.875 7.786 -15.736 1.00 72.19 72 CYS A O 1
ATOM 550 N N . GLN A 1 73 ? -0.124 6.323 -14.188 1.00 67.50 73 GLN A N 1
ATOM 551 C CA . GLN A 1 73 ? 0.336 5.298 -15.104 1.00 67.50 73 GLN A CA 1
ATOM 552 C C . GLN A 1 73 ? -0.815 4.361 -15.464 1.00 67.50 73 GLN A C 1
ATOM 554 O O . GLN A 1 73 ? -1.725 4.105 -14.672 1.00 67.50 73 GLN A O 1
ATOM 559 N N . GLY A 1 74 ? -0.818 3.865 -16.703 1.00 57.81 74 GLY A N 1
ATOM 560 C CA . GLY A 1 74 ? -1.850 2.927 -17.149 1.00 57.81 74 GLY A CA 1
ATOM 561 C C . GLY A 1 74 ? -1.877 1.703 -16.232 1.00 57.81 74 GLY A C 1
ATOM 562 O O . GLY A 1 74 ? -0.882 0.986 -16.155 1.00 57.81 74 GLY A O 1
ATOM 563 N N . ALA A 1 75 ? -2.996 1.487 -15.534 1.00 53.41 75 ALA A N 1
ATOM 564 C CA . ALA A 1 75 ? -3.096 0.508 -14.456 1.00 53.41 75 ALA A CA 1
ATOM 565 C C . ALA A 1 75 ? -2.628 -0.893 -14.892 1.00 53.41 75 ALA A C 1
ATOM 567 O O . ALA A 1 75 ? -3.267 -1.548 -15.719 1.00 53.41 75 ALA A O 1
ATOM 568 N N . ARG A 1 76 ? -1.534 -1.371 -14.291 1.00 58.22 76 ARG A N 1
ATOM 569 C CA . ARG A 1 76 ? -1.207 -2.796 -14.211 1.00 58.22 76 ARG A CA 1
ATOM 570 C C . ARG A 1 76 ? -1.767 -3.310 -12.892 1.00 58.22 76 ARG A C 1
ATOM 572 O O . ARG A 1 76 ? -1.127 -3.188 -11.856 1.00 58.22 76 ARG A O 1
ATOM 579 N N . VAL A 1 77 ? -2.984 -3.841 -12.936 1.00 56.69 77 VAL A N 1
ATOM 580 C CA . VAL A 1 77 ? -3.557 -4.577 -11.802 1.00 56.69 77 VAL A CA 1
ATOM 581 C C . VAL A 1 77 ? -2.726 -5.848 -11.622 1.00 56.69 77 VAL A C 1
ATOM 583 O O . VAL A 1 77 ? -2.591 -6.616 -12.575 1.00 56.69 77 VAL A O 1
ATOM 586 N N . GLN A 1 78 ? -2.135 -6.037 -10.439 1.00 54.22 78 GLN A N 1
ATOM 587 C CA . GLN A 1 78 ? -1.198 -7.135 -10.164 1.00 54.22 78 GLN A CA 1
ATOM 588 C C . GLN A 1 78 ? -1.856 -8.516 -10.335 1.00 54.22 78 GLN A C 1
ATOM 590 O O . GLN A 1 78 ? -1.252 -9.416 -10.913 1.00 54.22 78 GLN A O 1
ATOM 595 N N . ASP A 1 79 ? -3.118 -8.662 -9.909 1.00 55.56 79 ASP A N 1
ATOM 596 C CA . ASP A 1 79 ? -3.965 -9.808 -10.259 1.00 55.56 79 ASP A CA 1
ATOM 597 C C . ASP A 1 79 ? -5.369 -9.324 -10.665 1.00 55.56 79 ASP A C 1
ATOM 599 O O . ASP A 1 79 ? -6.162 -8.947 -9.800 1.00 55.56 79 ASP A O 1
ATOM 603 N N . PRO A 1 80 ? -5.729 -9.354 -11.961 1.00 50.12 80 PRO A N 1
ATOM 604 C CA . PRO A 1 80 ? -7.056 -8.945 -12.426 1.00 50.12 80 PRO A CA 1
ATOM 605 C C . PRO A 1 80 ? -8.195 -9.839 -11.903 1.00 50.12 80 PRO A C 1
ATOM 607 O O . PRO A 1 80 ? -9.364 -9.537 -12.138 1.00 50.12 80 PRO A O 1
ATOM 610 N N . ARG A 1 81 ? -7.878 -10.956 -11.236 1.00 47.88 81 ARG A N 1
ATOM 611 C CA . ARG A 1 81 ? -8.843 -11.879 -10.626 1.00 47.88 81 ARG A CA 1
ATOM 612 C C . ARG A 1 81 ? -8.992 -11.663 -9.124 1.00 47.88 81 ARG A C 1
ATOM 614 O O . ARG A 1 81 ? -9.852 -12.313 -8.534 1.00 47.88 81 ARG A O 1
ATOM 621 N N . ASP A 1 82 ? -8.192 -10.793 -8.503 1.00 52.69 82 ASP A N 1
ATOM 622 C CA . ASP A 1 82 ? -8.417 -10.404 -7.114 1.00 52.69 82 ASP A CA 1
ATOM 623 C C . ASP A 1 82 ? -9.681 -9.528 -7.057 1.00 52.69 82 ASP A C 1
ATOM 625 O O . ASP A 1 82 ? -9.656 -8.388 -7.525 1.00 52.69 82 ASP A O 1
ATOM 629 N N . PRO A 1 83 ? -10.801 -10.012 -6.483 1.00 49.19 83 PRO A N 1
ATOM 630 C CA . PRO A 1 83 ? -12.057 -9.261 -6.456 1.00 49.19 83 PRO A CA 1
ATOM 631 C C . PRO A 1 83 ? -11.962 -7.973 -5.624 1.00 49.19 83 PRO A C 1
ATOM 633 O O . PRO A 1 83 ? -12.880 -7.153 -5.656 1.00 49.19 83 PRO A O 1
ATOM 636 N N . ARG A 1 84 ? -10.868 -7.793 -4.873 1.00 48.16 84 ARG A N 1
ATOM 637 C CA . ARG A 1 84 ? -10.561 -6.584 -4.104 1.00 48.16 84 ARG A CA 1
ATOM 638 C C . ARG A 1 84 ? -9.845 -5.527 -4.942 1.00 48.16 84 ARG A C 1
ATOM 640 O O . ARG A 1 84 ? -9.616 -4.444 -4.430 1.00 48.16 84 ARG A O 1
ATOM 647 N N . GLN A 1 85 ? -9.478 -5.817 -6.188 1.00 53.78 85 GLN A N 1
ATOM 648 C CA . GLN A 1 85 ? -8.813 -4.880 -7.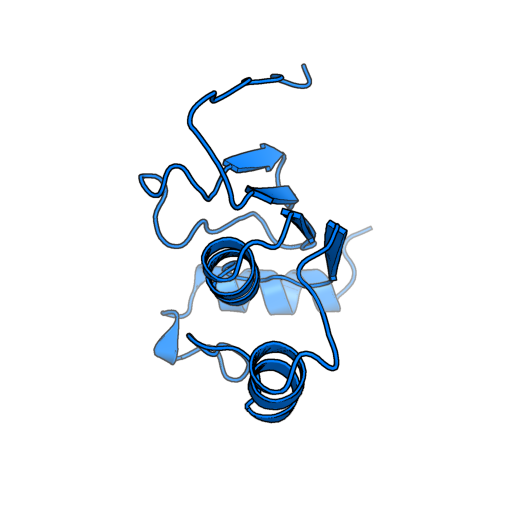087 1.00 53.78 85 GLN A CA 1
ATOM 649 C C . GLN A 1 85 ? -9.738 -4.548 -8.257 1.00 53.78 85 GLN A C 1
ATOM 651 O O . GLN A 1 85 ? -9.845 -5.300 -9.222 1.00 53.78 85 GLN A O 1
ATOM 656 N N . VAL A 1 86 ? -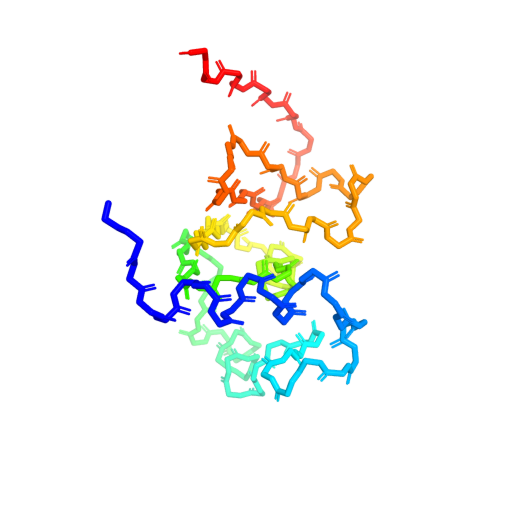10.417 -3.402 -8.190 1.00 50.72 86 VAL A N 1
ATOM 657 C CA . VAL A 1 86 ? -11.255 -2.928 -9.300 1.00 50.72 86 VAL A CA 1
ATOM 658 C C . VAL A 1 86 ? -10.593 -1.720 -9.946 1.00 50.72 86 VAL A C 1
ATOM 660 O O . VAL A 1 86 ? -10.545 -0.642 -9.355 1.00 50.72 86 VAL A O 1
ATOM 663 N N . CYS A 1 87 ? -10.095 -1.896 -11.171 1.00 48.62 87 CYS A N 1
ATOM 664 C CA . CYS A 1 87 ? -9.702 -0.783 -12.030 1.00 48.62 87 CYS A CA 1
ATOM 665 C C . CYS A 1 87 ? -10.976 -0.140 -12.595 1.00 48.62 87 CYS A C 1
ATOM 667 O O . CYS A 1 87 ? -11.701 -0.774 -13.362 1.00 48.62 87 CYS A O 1
ATOM 669 N N . THR A 1 88 ? -11.290 1.087 -12.177 1.00 43.16 88 THR A N 1
ATOM 670 C CA . THR A 1 88 ? -12.525 1.783 -12.594 1.00 43.16 88 THR A CA 1
ATOM 671 C C . THR A 1 88 ? -12.309 2.700 -13.802 1.00 43.16 88 THR A C 1
ATOM 673 O O . THR A 1 88 ? -13.272 3.068 -14.470 1.00 43.16 88 THR A O 1
ATOM 676 N N . SER A 1 89 ? -11.051 3.024 -14.116 1.00 43.00 89 SER A N 1
ATOM 677 C CA . SER A 1 89 ? -10.583 3.757 -15.301 1.00 43.00 89 SER A CA 1
ATOM 678 C C . SER A 1 89 ? -9.043 3.672 -15.376 1.00 43.00 89 SER A C 1
ATOM 680 O O . SER A 1 89 ? -8.417 3.268 -14.390 1.00 43.00 89 SER A O 1
ATOM 682 N N . PRO A 1 90 ? -8.383 4.037 -16.500 1.00 46.75 90 PRO A N 1
ATOM 683 C CA . PRO A 1 90 ? -6.922 4.109 -16.546 1.00 46.75 90 PRO A CA 1
ATOM 684 C C . PRO A 1 90 ? -6.398 5.023 -15.428 1.00 46.75 90 PRO A C 1
ATOM 686 O O . PRO A 1 90 ? -6.623 6.231 -15.469 1.00 46.75 90 PRO A O 1
ATOM 689 N N . GLY A 1 91 ? -5.725 4.437 -14.434 1.00 52.00 91 GLY A N 1
ATOM 690 C CA . GLY A 1 91 ? -5.145 5.170 -13.306 1.00 52.00 91 GLY A CA 1
ATOM 691 C C . GLY A 1 91 ? -5.980 5.214 -12.018 1.00 52.00 91 GLY A C 1
ATOM 692 O O . GLY A 1 91 ? -5.647 5.974 -11.111 1.00 52.00 91 GLY A O 1
ATOM 693 N N . HIS A 1 92 ? -7.057 4.426 -11.903 1.00 50.75 92 HIS A N 1
ATOM 694 C CA . HIS A 1 92 ? -7.873 4.388 -10.684 1.00 50.75 92 HIS A CA 1
ATOM 695 C C . HIS A 1 92 ? -8.182 2.955 -10.237 1.00 50.75 92 HIS A C 1
ATOM 697 O O . HIS A 1 92 ? -8.907 2.225 -10.915 1.00 50.75 92 HIS A O 1
ATOM 703 N N . LEU A 1 93 ? -7.667 2.583 -9.065 1.00 57.47 93 LEU A N 1
ATOM 704 C CA . LEU A 1 93 ? -7.909 1.325 -8.367 1.00 57.47 93 LEU A CA 1
ATOM 705 C C . LEU A 1 93 ? -8.780 1.581 -7.130 1.00 57.47 93 LEU A C 1
ATOM 707 O O . LEU A 1 93 ? -8.517 2.497 -6.361 1.00 57.47 93 LEU A O 1
ATOM 711 N N . VAL A 1 94 ? -9.794 0.758 -6.885 1.00 57.88 94 VAL A N 1
ATOM 712 C CA . VAL A 1 94 ? -10.544 0.785 -5.618 1.00 57.88 94 VAL A CA 1
ATOM 713 C C . VAL A 1 94 ? -10.455 -0.587 -4.960 1.00 57.88 94 VAL A C 1
ATOM 715 O O . VAL A 1 94 ? -10.770 -1.590 -5.602 1.00 57.88 94 VAL A O 1
ATOM 718 N N . ALA A 1 95 ? -10.065 -0.613 -3.683 1.00 59.47 95 ALA A N 1
ATOM 719 C CA . ALA A 1 95 ? -9.988 -1.806 -2.848 1.00 59.47 95 ALA A CA 1
ATOM 720 C C . ALA A 1 95 ? -10.766 -1.606 -1.543 1.00 59.47 95 ALA A C 1
ATOM 722 O O . ALA A 1 95 ? -10.573 -0.624 -0.835 1.00 59.47 95 ALA A O 1
ATOM 723 N N . ARG A 1 96 ? -11.692 -2.515 -1.220 1.00 58.47 96 ARG A N 1
ATOM 724 C CA . ARG A 1 96 ? -12.575 -2.385 -0.046 1.00 58.47 96 ARG A CA 1
ATOM 725 C C . ARG A 1 96 ? -12.478 -3.622 0.837 1.00 58.47 96 ARG A C 1
ATOM 727 O O . ARG A 1 96 ? -12.669 -4.733 0.344 1.00 58.47 96 ARG A O 1
ATOM 734 N N . GLY A 1 97 ? -12.200 -3.425 2.124 1.00 49.31 97 GLY A N 1
ATOM 735 C CA . GLY A 1 97 ? -12.331 -4.453 3.152 1.00 49.31 97 GLY A CA 1
ATOM 736 C C . GLY A 1 97 ? -13.737 -4.452 3.753 1.00 49.31 97 GLY A C 1
ATOM 737 O O . GLY A 1 97 ? -14.110 -3.457 4.356 1.00 49.31 97 GLY A O 1
ATOM 738 N N . GLU A 1 98 ? -14.484 -5.546 3.532 1.00 40.75 98 GLU A N 1
ATOM 739 C CA . GLU A 1 98 ? -15.673 -6.087 4.244 1.00 40.75 98 GLU A CA 1
ATOM 740 C C . GLU A 1 98 ? -16.783 -6.544 3.267 1.00 40.75 98 GLU A C 1
ATOM 742 O O . GLU A 1 98 ? -17.202 -5.781 2.404 1.00 40.75 98 GLU A O 1
ATOM 747 N N . GLY A 1 99 ? -17.260 -7.792 3.435 1.00 41.78 99 GLY A N 1
ATOM 748 C CA . GLY A 1 99 ? -18.579 -8.315 3.017 1.00 41.78 99 GLY A CA 1
ATOM 749 C C . GLY A 1 99 ? -19.037 -8.145 1.555 1.00 41.78 99 GLY A C 1
ATOM 750 O O . GLY A 1 99 ? -19.353 -7.052 1.107 1.00 41.78 99 GLY A O 1
ATOM 751 N N . LEU A 1 100 ? -19.189 -9.268 0.835 1.00 45.31 100 LEU A N 1
ATOM 752 C CA . LEU A 1 100 ? -19.747 -9.384 -0.525 1.00 45.31 100 LEU A CA 1
ATOM 753 C C . LEU A 1 100 ? -20.832 -8.342 -0.894 1.00 45.31 100 LEU A C 1
ATOM 755 O O . LEU A 1 100 ? -21.970 -8.449 -0.447 1.00 45.31 100 LEU A O 1
ATOM 759 N N . ALA A 1 101 ? -20.515 -7.453 -1.838 1.00 32.56 101 ALA A N 1
ATOM 760 C CA . ALA A 1 101 ? -21.395 -7.025 -2.932 1.00 32.56 101 ALA A CA 1
ATOM 761 C C . ALA A 1 101 ? -20.571 -6.176 -3.910 1.00 32.56 101 ALA A C 1
ATOM 763 O O . ALA A 1 101 ? -20.396 -4.972 -3.719 1.00 32.56 101 ALA A O 1
ATOM 764 N N . LEU A 1 102 ? -20.062 -6.810 -4.972 1.00 35.94 102 LEU A N 1
ATOM 765 C CA . LEU A 1 102 ? -19.517 -6.132 -6.149 1.00 35.94 102 LEU A CA 1
ATOM 766 C C . LEU A 1 102 ? -20.618 -5.262 -6.773 1.00 35.94 102 LEU A C 1
ATOM 768 O O . LEU A 1 102 ? -21.343 -5.673 -7.676 1.00 35.94 102 LEU A O 1
ATOM 772 N N . SER A 1 103 ? -20.765 -4.044 -6.265 1.00 30.77 103 SER A N 1
ATOM 773 C CA . SER A 1 103 ? -21.533 -3.003 -6.927 1.00 30.77 103 SER A CA 1
ATOM 774 C C . SER A 1 103 ? -20.627 -2.413 -7.994 1.00 30.77 103 SER A C 1
ATOM 776 O O . SER A 1 103 ? -19.930 -1.427 -7.763 1.00 30.77 103 SER A O 1
ATOM 778 N N . PHE A 1 104 ? -20.606 -3.057 -9.160 1.00 33.47 104 PHE A N 1
ATOM 779 C CA . PHE A 1 104 ? -20.049 -2.480 -10.374 1.00 33.47 104 PHE A CA 1
ATOM 780 C C . PHE A 1 104 ? -20.825 -1.193 -10.677 1.00 33.47 104 PHE A C 1
ATOM 782 O O . PHE A 1 104 ? -21.899 -1.229 -11.272 1.00 33.47 104 PHE A O 1
ATOM 789 N N . ARG A 1 105 ? -20.313 -0.033 -10.264 1.00 28.05 105 ARG A N 1
ATOM 790 C CA . ARG A 1 105 ? -20.668 1.209 -10.946 1.00 28.05 105 ARG A CA 1
ATOM 791 C C . ARG A 1 105 ? -19.661 1.381 -12.064 1.00 28.05 105 ARG A C 1
ATOM 793 O O . ARG A 1 105 ? -18.582 1.923 -11.863 1.00 28.05 105 ARG A O 1
ATOM 800 N N . LEU A 1 106 ? -20.038 0.856 -13.228 1.00 24.78 106 LEU A N 1
ATOM 801 C CA . LEU A 1 106 ? -19.498 1.296 -14.502 1.00 24.78 106 LEU A CA 1
ATOM 802 C C . LEU A 1 106 ? -19.754 2.809 -14.560 1.00 24.78 106 LEU A C 1
ATOM 804 O O . LEU A 1 106 ? -20.895 3.238 -14.733 1.00 24.78 106 LEU A O 1
ATOM 808 N N . ALA A 1 107 ? -18.731 3.618 -14.298 1.00 26.84 107 ALA A N 1
ATOM 809 C CA . ALA A 1 107 ? -18.766 5.014 -14.693 1.00 26.84 107 ALA A CA 1
ATOM 810 C C . ALA A 1 107 ? -18.574 5.006 -16.213 1.00 26.84 107 ALA A C 1
ATOM 812 O O . ALA A 1 107 ? -17.452 4.855 -16.693 1.00 26.84 107 ALA A O 1
ATOM 813 N N . VAL A 1 108 ? -19.697 5.005 -16.938 1.00 32.78 108 VAL A N 1
ATOM 814 C CA . VAL A 1 108 ? -19.733 5.284 -18.380 1.00 32.78 108 VAL A CA 1
ATOM 815 C C . VAL A 1 108 ? -19.397 6.752 -18.594 1.00 32.78 108 VAL A C 1
ATOM 817 O O . VAL A 1 108 ? -19.911 7.573 -17.799 1.00 32.78 108 VAL A O 1
#

Secondary structure (DSSP, 8-state):
---HHHHHHHHHHHHS-GGG-TT--SS--HHHHHHHHTTSS-S-EEEEET-TT-HHHHHHHHTT-EEEEE-SS----S-TT-TT-EEEETTEEEEE-SSS--------

Foldseek 3Di:
DDDPVQVVVQCPLVPDDQVRPPPHDLEDDVVVVCCLVVVVDDAEEEEAEQCRQVSHVQNSQVSFHWYKYFHPYQHPNVDPPPLQWDDQDGGITTGGHDDDDPPPPNPD

Radius of gyration: 14.53 Å; chains: 1; bounding box: 35×30×40 Å

Sequence (108 aa):
MDTPARDVFDRIYRGAEPDQIAWHYDEPPEQLITLIESGQLAPCKAIELGCGLGSQCVALAQRGFEVTGVDCQGARVQDPRDPRQVCTSPGHLVARGEGLALSFRLAV